Protein AF-A0A7Y2CBC6-F1 (afdb_monomer_lite)

pLDDT: mean 86.82, std 15.78, range [44.56, 97.62]

Radius of gyration: 19.22 Å; chains: 1; bounding box: 64×21×46 Å

Structure (mmCIF, N/CA/C/O backbone):
data_AF-A0A7Y2CBC6-F1
#
_entry.id   AF-A0A7Y2CBC6-F1
#
loop_
_atom_site.group_PDB
_atom_site.id
_atom_site.type_symbol
_atom_site.label_atom_id
_atom_site.label_alt_id
_atom_site.label_comp_id
_atom_site.label_asym_id
_atom_site.label_entity_id
_atom_site.label_seq_id
_atom_site.pdbx_PDB_ins_code
_atom_site.Cartn_x
_atom_site.Cartn_y
_atom_site.Cartn_z
_atom_site.occupancy
_atom_site.B_iso_or_equiv
_atom_site.auth_seq_id
_atom_site.auth_comp_id
_atom_site.auth_asym_id
_atom_site.auth_atom_id
_atom_site.pdbx_PDB_model_num
ATOM 1 N N . MET A 1 1 ? 11.589 -7.360 -22.084 1.00 52.50 1 MET A N 1
ATOM 2 C CA . MET A 1 1 ? 12.284 -6.088 -22.350 1.00 52.50 1 MET A CA 1
ATOM 3 C C . MET A 1 1 ? 11.452 -5.021 -21.674 1.00 52.50 1 MET A C 1
ATOM 5 O O . MET A 1 1 ? 10.260 -4.989 -21.956 1.00 52.50 1 MET A O 1
ATOM 9 N N . GLY A 1 2 ? 12.001 -4.319 -20.680 1.00 67.50 2 GLY A N 1
ATOM 10 C CA . GLY A 1 2 ? 11.233 -3.321 -19.929 1.00 67.50 2 GLY A CA 1
ATOM 11 C C . GLY A 1 2 ? 10.926 -2.104 -20.799 1.00 67.50 2 GLY A C 1
ATOM 12 O O . GLY A 1 2 ? 11.634 -1.864 -21.777 1.00 67.50 2 GLY A O 1
ATOM 13 N N . ASP A 1 3 ? 9.901 -1.328 -20.448 1.00 80.75 3 ASP A N 1
ATOM 14 C CA . ASP A 1 3 ? 9.505 -0.151 -21.236 1.00 80.75 3 ASP A CA 1
ATOM 15 C C . ASP A 1 3 ? 10.665 0.843 -21.410 1.00 80.75 3 ASP A C 1
ATOM 17 O O . ASP A 1 3 ? 10.883 1.357 -22.503 1.00 80.75 3 ASP A O 1
ATOM 21 N N . ILE A 1 4 ? 11.503 1.018 -20.381 1.00 87.12 4 ILE A N 1
ATOM 22 C CA . ILE A 1 4 ? 12.720 1.843 -20.455 1.00 87.12 4 ILE A CA 1
ATOM 23 C C . ILE A 1 4 ? 13.760 1.280 -21.436 1.00 87.12 4 ILE A C 1
ATOM 25 O O . ILE A 1 4 ? 14.400 2.058 -22.138 1.00 87.12 4 ILE A O 1
ATOM 29 N N . ASP A 1 5 ? 13.930 -0.045 -21.514 1.00 90.81 5 ASP A N 1
ATOM 30 C CA . ASP A 1 5 ? 14.888 -0.659 -22.447 1.00 90.81 5 ASP A CA 1
ATOM 31 C C . ASP A 1 5 ? 14.487 -0.361 -23.891 1.00 90.81 5 ASP A C 1
ATOM 33 O O . ASP A 1 5 ? 15.307 0.062 -24.700 1.00 90.81 5 ASP A O 1
ATOM 37 N N . ARG A 1 6 ? 13.192 -0.512 -24.187 1.00 91.88 6 ARG A N 1
ATOM 38 C CA . ARG A 1 6 ? 12.636 -0.207 -25.503 1.00 91.88 6 ARG A CA 1
ATOM 39 C C . ARG A 1 6 ? 12.814 1.265 -25.871 1.00 91.88 6 ARG A C 1
ATOM 41 O O . ARG A 1 6 ? 13.162 1.561 -27.009 1.00 91.88 6 ARG A O 1
ATOM 48 N N . LEU A 1 7 ? 12.571 2.178 -24.932 1.00 92.31 7 LEU A N 1
ATOM 49 C CA . LEU A 1 7 ? 12.706 3.614 -25.181 1.00 92.31 7 LEU A CA 1
ATOM 50 C C . LEU A 1 7 ? 14.158 4.019 -25.465 1.00 92.31 7 LEU A C 1
ATOM 52 O O . LEU A 1 7 ? 14.387 4.850 -26.339 1.00 92.31 7 LEU A O 1
ATOM 56 N N . ILE A 1 8 ? 15.128 3.416 -24.771 1.00 94.81 8 ILE A N 1
ATOM 57 C CA . ILE A 1 8 ? 16.556 3.658 -25.026 1.00 94.81 8 ILE A CA 1
ATOM 58 C C . ILE A 1 8 ? 16.959 3.136 -26.408 1.00 94.81 8 ILE A C 1
ATOM 60 O O . ILE A 1 8 ? 17.700 3.814 -27.116 1.00 94.81 8 ILE A O 1
ATOM 64 N N . ASP A 1 9 ? 16.453 1.970 -26.811 1.00 94.12 9 ASP A N 1
ATOM 65 C CA . ASP A 1 9 ? 16.734 1.412 -28.136 1.00 94.12 9 ASP A CA 1
ATOM 66 C C . ASP A 1 9 ? 16.129 2.267 -29.267 1.00 94.12 9 ASP A C 1
ATOM 68 O O . ASP A 1 9 ? 16.749 2.431 -30.316 1.00 94.12 9 ASP A O 1
ATOM 72 N N . GLU A 1 10 ? 14.930 2.827 -29.064 1.00 96.00 10 GLU A N 1
ATOM 73 C CA . GLU A 1 10 ? 14.203 3.596 -30.086 1.00 96.00 10 GLU A CA 1
ATOM 74 C C . GLU A 1 10 ? 14.676 5.056 -30.198 1.00 96.00 10 GLU A C 1
ATOM 76 O O . GLU A 1 10 ? 14.792 5.590 -31.302 1.00 96.00 10 GLU A O 1
ATOM 81 N N . PHE A 1 11 ? 14.977 5.705 -29.071 1.00 95.12 11 PHE A N 1
ATOM 82 C CA . PHE A 1 11 ? 15.259 7.147 -29.015 1.00 95.12 11 PHE A CA 1
ATOM 83 C C . PHE A 1 11 ? 16.678 7.490 -28.535 1.00 95.12 11 PHE A C 1
ATOM 85 O O . PHE A 1 11 ? 17.050 8.665 -28.499 1.00 95.12 11 PHE A O 1
ATOM 92 N N . GLY A 1 12 ? 17.488 6.486 -28.193 1.00 93.00 12 GLY A N 1
ATOM 93 C CA . GLY A 1 12 ? 18.782 6.666 -27.538 1.00 93.00 12 GLY A CA 1
ATOM 94 C C . GLY A 1 12 ? 18.654 6.977 -26.041 1.00 93.00 12 GLY A C 1
ATOM 95 O O . GLY A 1 12 ? 17.564 7.069 -25.482 1.00 93.00 12 GLY A O 1
ATOM 96 N N . GLY A 1 13 ? 19.793 7.145 -25.365 1.00 92.00 13 GLY A N 1
ATOM 97 C CA . GLY A 1 13 ? 19.858 7.473 -23.936 1.00 92.00 13 GLY A CA 1
ATOM 98 C C . GLY A 1 13 ? 20.756 6.525 -23.147 1.00 92.00 13 GLY A C 1
ATOM 99 O O . GLY A 1 13 ? 21.474 5.700 -23.712 1.00 92.00 13 GLY A O 1
ATOM 100 N N . SER A 1 14 ? 20.739 6.657 -21.823 1.00 92.56 14 SER A N 1
ATOM 101 C CA . SER A 1 14 ? 21.452 5.758 -20.917 1.00 92.56 14 SER A CA 1
ATOM 102 C C . SER A 1 14 ? 20.624 5.484 -19.665 1.00 92.56 14 SER A C 1
ATOM 104 O O . SER A 1 14 ? 19.822 6.311 -19.233 1.00 92.56 14 SER A O 1
ATOM 106 N N . LYS A 1 15 ? 20.820 4.300 -19.081 1.00 92.44 15 LYS A N 1
ATOM 107 C CA . LYS A 1 15 ? 20.254 3.924 -17.784 1.00 92.44 15 LYS A CA 1
ATOM 108 C C . LYS A 1 15 ? 21.368 3.578 -16.812 1.00 92.44 15 LYS A C 1
ATOM 110 O O . LYS A 1 15 ? 22.365 2.966 -17.193 1.00 92.44 15 LYS A O 1
ATOM 115 N N . THR A 1 16 ? 21.142 3.903 -15.547 1.00 94.19 16 THR A N 1
ATOM 116 C CA . THR A 1 16 ? 22.037 3.552 -14.446 1.00 94.19 16 THR A CA 1
ATOM 117 C C . THR A 1 16 ? 21.212 2.910 -13.348 1.00 94.19 16 THR A C 1
ATOM 119 O O . THR A 1 16 ? 20.180 3.445 -12.951 1.00 94.19 16 THR A O 1
ATOM 122 N N . LEU A 1 17 ? 21.671 1.765 -12.850 1.00 92.69 17 LEU A N 1
ATOM 123 C CA . LEU A 1 17 ? 21.104 1.161 -11.652 1.00 92.69 17 LEU A CA 1
ATOM 124 C C . LEU A 1 17 ? 21.740 1.816 -10.429 1.00 92.69 17 LEU A C 1
ATOM 126 O O . LEU A 1 17 ? 22.962 1.818 -10.288 1.00 92.69 17 LEU A O 1
ATOM 130 N N . ILE A 1 18 ? 20.901 2.357 -9.553 1.00 94.56 18 ILE A N 1
ATOM 131 C CA . ILE A 1 18 ? 21.316 2.914 -8.268 1.00 94.56 18 ILE A CA 1
ATOM 132 C C . ILE A 1 18 ? 20.629 2.148 -7.144 1.00 94.56 18 ILE A C 1
ATOM 134 O O . ILE A 1 18 ? 19.480 1.730 -7.275 1.00 94.56 18 ILE A O 1
ATOM 138 N N . SER A 1 19 ? 21.344 1.958 -6.039 1.00 95.25 19 SER A N 1
ATOM 139 C CA . SER A 1 19 ? 20.759 1.429 -4.811 1.00 95.25 19 SER A CA 1
ATOM 140 C C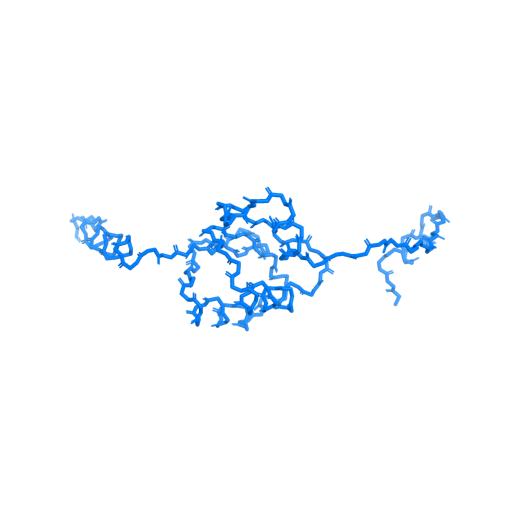 . SER A 1 19 ? 20.257 2.593 -3.966 1.00 95.25 19 SER A C 1
ATOM 142 O O . SER A 1 19 ? 21.004 3.543 -3.724 1.00 95.25 19 SER A O 1
ATOM 144 N N . VAL A 1 20 ? 19.005 2.520 -3.525 1.00 93.38 20 VAL A N 1
ATOM 145 C CA . VAL A 1 20 ? 18.389 3.502 -2.628 1.00 93.38 20 VAL A CA 1
ATOM 146 C C . VAL A 1 20 ? 18.003 2.820 -1.313 1.00 93.38 20 VAL A C 1
ATOM 148 O O . VAL A 1 20 ? 17.495 1.696 -1.344 1.00 93.38 20 VAL A O 1
ATOM 151 N N . PRO A 1 21 ? 18.236 3.452 -0.149 1.00 93.00 21 PRO A N 1
ATOM 152 C CA . PRO A 1 21 ? 17.742 2.932 1.120 1.00 93.00 21 PRO A CA 1
ATOM 153 C C . PRO A 1 21 ? 16.213 2.834 1.110 1.00 93.00 21 PRO A C 1
ATOM 155 O O . PRO A 1 21 ? 15.529 3.789 0.745 1.00 93.00 21 PRO A O 1
ATOM 158 N N . GLY A 1 22 ? 15.686 1.686 1.531 1.00 91.25 22 GLY A N 1
ATOM 159 C CA . GLY A 1 22 ? 14.262 1.493 1.792 1.00 91.25 22 GLY A CA 1
ATOM 160 C C . GLY A 1 22 ? 13.972 1.540 3.290 1.00 91.25 22 GLY A C 1
ATOM 161 O O . GLY A 1 22 ? 14.813 1.145 4.095 1.00 91.25 22 GLY A O 1
ATOM 162 N N . ALA A 1 23 ? 12.776 1.987 3.658 1.00 92.69 23 ALA A N 1
ATOM 163 C CA . ALA A 1 23 ? 12.272 1.957 5.029 1.00 92.69 23 ALA A CA 1
ATOM 164 C C . ALA A 1 23 ? 10.831 1.441 5.035 1.00 92.69 23 ALA A C 1
ATOM 166 O O . ALA A 1 23 ? 10.111 1.589 4.041 1.00 92.69 23 ALA A O 1
ATOM 167 N N . ARG A 1 24 ? 10.384 0.841 6.145 1.00 94.00 24 ARG A N 1
ATOM 168 C CA . ARG A 1 24 ? 8.968 0.473 6.271 1.00 94.00 24 ARG A CA 1
ATOM 169 C C . ARG A 1 24 ? 8.150 1.722 6.558 1.00 94.00 24 ARG A C 1
ATOM 171 O O . ARG A 1 24 ? 8.504 2.519 7.421 1.00 94.00 24 ARG A O 1
ATOM 178 N N . LEU A 1 25 ? 6.989 1.845 5.914 1.00 95.38 25 LEU A N 1
ATOM 179 C CA . LEU A 1 25 ? 6.094 2.980 6.151 1.00 95.38 25 LEU A CA 1
ATOM 180 C C . LEU A 1 25 ? 5.730 3.127 7.639 1.00 95.38 25 LEU A C 1
ATOM 182 O O . LEU A 1 25 ? 5.738 4.233 8.163 1.00 95.38 25 LEU A O 1
ATOM 186 N N . ARG A 1 26 ? 5.477 2.016 8.343 1.00 96.50 26 ARG A N 1
ATOM 187 C CA . ARG A 1 26 ? 5.190 2.019 9.787 1.00 96.50 26 ARG A CA 1
ATOM 188 C C . ARG A 1 26 ? 6.306 2.668 10.617 1.00 96.50 26 ARG A C 1
ATOM 190 O O . ARG A 1 26 ? 6.000 3.399 11.555 1.00 96.50 26 ARG A O 1
ATOM 197 N N . GLU A 1 27 ? 7.567 2.391 10.292 1.00 96.38 27 GLU A N 1
ATOM 198 C CA . GLU A 1 27 ? 8.728 2.949 11.001 1.00 96.38 27 GLU A CA 1
ATOM 199 C C . GLU A 1 27 ? 8.785 4.462 10.785 1.00 96.38 27 GLU A C 1
ATOM 201 O O . GLU A 1 27 ? 8.777 5.213 11.756 1.00 96.38 27 GLU A O 1
ATOM 206 N N . LEU A 1 28 ? 8.674 4.906 9.528 1.00 96.38 28 LEU A N 1
ATOM 207 C CA . LEU A 1 28 ? 8.649 6.328 9.176 1.00 96.38 28 LEU A CA 1
ATOM 208 C C . LEU A 1 28 ? 7.513 7.084 9.878 1.00 96.38 28 LEU A C 1
ATOM 210 O O . LEU A 1 28 ? 7.722 8.176 10.404 1.00 96.38 28 LEU A O 1
ATOM 214 N N . LEU A 1 29 ? 6.305 6.515 9.913 1.00 97.44 29 LEU A N 1
ATOM 215 C CA . LEU A 1 29 ? 5.172 7.132 10.606 1.00 97.44 29 LEU A CA 1
ATOM 216 C C . LEU A 1 29 ? 5.426 7.228 12.117 1.00 97.44 29 LEU A C 1
ATOM 218 O O . LEU A 1 29 ? 5.187 8.280 12.711 1.00 97.44 29 LEU A O 1
ATOM 222 N N . SER A 1 30 ? 5.960 6.165 12.728 1.00 96.75 30 SER A N 1
ATOM 223 C CA . SER A 1 30 ? 6.284 6.136 14.157 1.00 96.75 30 SER A CA 1
ATOM 224 C C . SER A 1 30 ? 7.353 7.164 14.529 1.00 96.75 30 SER A C 1
ATOM 226 O O . SER A 1 30 ? 7.187 7.882 15.512 1.00 96.75 30 SER A O 1
ATOM 228 N N . GLU A 1 31 ? 8.429 7.265 13.747 1.00 97.38 31 GLU A N 1
ATOM 229 C CA . GLU A 1 31 ? 9.519 8.228 13.959 1.00 97.38 31 GLU A CA 1
ATOM 230 C C . GLU A 1 31 ? 9.032 9.680 13.896 1.00 97.38 31 GLU A C 1
ATOM 232 O O . GLU A 1 31 ? 9.537 10.546 14.609 1.00 97.38 31 GLU A O 1
ATOM 237 N N . ASN A 1 32 ? 8.002 9.938 13.088 1.00 97.50 32 ASN A N 1
ATOM 238 C CA . ASN A 1 32 ? 7.405 11.260 12.926 1.00 97.50 32 ASN A CA 1
ATOM 239 C C . ASN A 1 32 ? 6.192 11.500 13.843 1.00 97.50 32 ASN A C 1
ATOM 241 O O . ASN A 1 32 ? 5.526 12.526 13.715 1.00 97.50 32 ASN A O 1
ATOM 245 N N . ASN A 1 33 ? 5.903 10.594 14.787 1.00 97.25 33 ASN A N 1
ATOM 246 C CA . ASN A 1 33 ? 4.739 10.656 15.682 1.00 97.25 33 ASN A CA 1
ATOM 247 C C . ASN A 1 33 ? 3.392 10.762 14.936 1.00 97.25 33 ASN A C 1
ATOM 249 O O . ASN A 1 33 ? 2.443 11.386 15.415 1.00 97.25 33 ASN A O 1
ATOM 253 N N . ILE A 1 34 ? 3.299 10.141 13.759 1.00 97.06 34 ILE A N 1
ATOM 254 C CA . ILE A 1 34 ? 2.092 10.105 12.936 1.00 97.06 34 ILE A CA 1
ATOM 255 C C . ILE A 1 34 ? 1.331 8.819 13.253 1.00 97.06 34 ILE A C 1
ATOM 257 O O . ILE A 1 34 ? 1.727 7.723 12.866 1.00 97.06 34 ILE A O 1
ATOM 261 N N . SER A 1 35 ? 0.211 8.952 13.956 1.00 93.69 35 SER A N 1
ATOM 262 C CA . SER A 1 35 ? -0.657 7.823 14.322 1.00 93.69 35 SER A CA 1
ATOM 263 C C . SER A 1 35 ? -1.825 7.607 13.358 1.00 93.69 35 SER A C 1
ATOM 265 O O . SER A 1 35 ? -2.443 6.543 13.379 1.00 93.69 35 SER A O 1
ATOM 267 N N . LYS A 1 36 ? -2.129 8.601 12.517 1.00 94.62 36 LYS A N 1
ATOM 268 C CA . LYS A 1 36 ? -3.247 8.593 11.573 1.00 94.62 36 LYS A CA 1
ATOM 269 C C . LYS A 1 36 ? -2.839 9.242 10.257 1.00 94.62 36 LYS A C 1
ATOM 271 O O . LYS A 1 36 ? -2.232 10.309 10.250 1.00 94.62 36 LYS A O 1
ATOM 276 N N . VAL A 1 37 ? -3.223 8.610 9.156 1.00 96.19 37 VAL A N 1
ATOM 277 C CA . VAL A 1 37 ? -3.056 9.109 7.792 1.00 96.19 37 VAL A CA 1
ATOM 278 C C . VAL A 1 37 ? -4.437 9.452 7.246 1.00 96.19 37 VAL A C 1
ATOM 280 O O . VAL A 1 37 ? -5.265 8.576 6.996 1.00 96.19 37 VAL A O 1
ATOM 283 N N . ASP A 1 38 ? -4.719 10.739 7.064 1.00 96.19 38 ASP A N 1
ATOM 284 C CA . ASP A 1 38 ? -6.019 11.160 6.532 1.00 96.19 38 ASP A CA 1
ATOM 285 C C . ASP A 1 38 ? -6.191 10.758 5.062 1.00 96.19 38 ASP A C 1
ATOM 287 O O . ASP A 1 38 ? -7.283 10.359 4.651 1.00 96.19 38 ASP A O 1
ATOM 291 N N . PHE A 1 39 ? -5.103 10.809 4.290 1.00 96.75 39 PHE A N 1
ATOM 292 C CA . PHE A 1 39 ? -5.088 10.465 2.875 1.00 96.75 39 PHE A CA 1
ATOM 293 C C . PHE A 1 39 ? -3.782 9.775 2.465 1.00 96.75 39 PHE A C 1
ATOM 295 O O . PHE A 1 39 ? -2.698 10.260 2.782 1.00 96.75 39 PHE A O 1
ATOM 302 N N . LEU A 1 40 ? -3.900 8.664 1.736 1.00 97.31 40 LEU A N 1
ATOM 303 C CA . LEU A 1 40 ? -2.793 7.931 1.123 1.00 97.31 40 LEU A CA 1
ATOM 304 C C . LEU A 1 40 ? -3.042 7.769 -0.379 1.00 97.31 40 LEU A C 1
ATOM 306 O O . LEU A 1 40 ? -4.040 7.168 -0.766 1.00 97.31 40 LEU A O 1
ATOM 310 N N . SER A 1 41 ? -2.108 8.221 -1.212 1.00 97.00 41 SER A N 1
ATOM 311 C CA . SER A 1 41 ? -2.074 7.851 -2.629 1.00 97.00 41 SER A CA 1
ATOM 312 C C . SER A 1 41 ? -1.001 6.800 -2.856 1.00 97.00 41 SER A C 1
ATOM 314 O O . SER A 1 41 ? 0.141 7.009 -2.448 1.00 97.00 41 SER A O 1
ATOM 316 N N . LEU A 1 42 ? -1.367 5.683 -3.481 1.00 96.31 42 LEU A N 1
ATOM 317 C CA . LEU A 1 42 ? -0.461 4.588 -3.797 1.00 96.31 42 LEU A CA 1
ATOM 318 C C . LEU A 1 42 ? -0.444 4.330 -5.304 1.00 96.31 42 LEU A C 1
ATOM 320 O O . LEU A 1 42 ? -1.400 3.789 -5.856 1.00 96.31 42 LEU A O 1
ATOM 324 N N . ASP A 1 43 ? 0.675 4.701 -5.912 1.00 94.56 43 ASP A N 1
ATOM 325 C CA . ASP A 1 43 ? 0.993 4.520 -7.325 1.00 94.56 43 ASP A CA 1
ATOM 326 C C . ASP A 1 43 ? 2.496 4.221 -7.405 1.00 94.56 43 ASP A C 1
ATOM 328 O O . ASP A 1 43 ? 3.321 5.095 -7.123 1.00 94.56 43 ASP A O 1
ATOM 332 N N . ILE A 1 44 ? 2.851 2.949 -7.605 1.00 91.06 44 ILE A N 1
ATOM 333 C CA . ILE A 1 44 ? 4.241 2.464 -7.519 1.00 91.06 44 ILE A CA 1
ATOM 334 C C . ILE A 1 44 ? 4.660 1.664 -8.756 1.00 91.06 44 ILE A C 1
ATOM 336 O O . ILE A 1 44 ? 5.670 0.962 -8.715 1.00 91.06 44 ILE A O 1
ATOM 340 N N . GLU A 1 45 ? 3.915 1.807 -9.857 1.0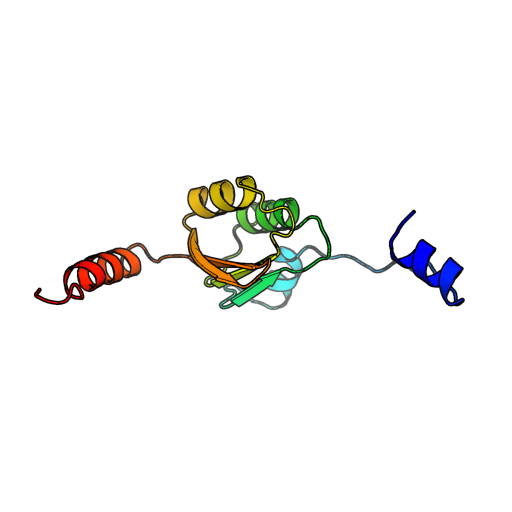0 86.50 45 GLU A N 1
ATOM 341 C CA . GLU A 1 45 ? 4.148 1.108 -11.127 1.00 86.50 45 GLU A CA 1
ATOM 342 C C . GLU A 1 45 ? 4.209 -0.429 -10.961 1.00 86.50 45 GLU A C 1
ATOM 344 O O . GLU A 1 45 ? 4.933 -1.122 -11.684 1.00 86.50 45 GLU A O 1
ATOM 349 N N . GLY A 1 46 ? 3.445 -0.970 -10.000 1.00 85.62 46 GLY A N 1
ATOM 350 C CA . GLY A 1 46 ? 3.329 -2.395 -9.698 1.00 85.62 46 GLY A CA 1
ATOM 351 C C . GLY A 1 46 ? 3.623 -2.778 -8.239 1.00 85.62 46 GLY A C 1
ATOM 352 O O . GLY A 1 46 ? 4.551 -2.293 -7.597 1.00 85.62 46 GLY A O 1
ATOM 353 N N . GLY A 1 47 ? 2.867 -3.753 -7.723 1.00 91.06 47 GLY A N 1
ATOM 354 C CA . GLY A 1 47 ? 3.036 -4.300 -6.365 1.00 91.06 47 GLY A CA 1
ATOM 355 C C . GLY A 1 47 ? 2.104 -3.679 -5.319 1.00 91.06 47 GLY A C 1
ATOM 356 O O . GLY A 1 47 ? 2.243 -3.934 -4.120 1.00 91.06 47 GLY A O 1
ATOM 357 N N . GLU A 1 48 ? 1.112 -2.904 -5.758 1.00 95.31 48 GLU A N 1
ATOM 358 C CA . GLU A 1 48 ? 0.159 -2.174 -4.920 1.00 95.31 48 GLU A CA 1
ATOM 359 C C . GLU A 1 48 ? -0.569 -3.110 -3.952 1.00 95.31 48 GLU A C 1
ATOM 361 O O . GLU A 1 48 ? -0.750 -2.785 -2.778 1.00 95.31 48 GLU A O 1
ATOM 366 N N . LEU A 1 49 ? -0.952 -4.306 -4.413 1.00 94.88 49 LEU A N 1
ATOM 367 C CA . LEU A 1 49 ? -1.644 -5.295 -3.586 1.00 94.88 49 LEU A CA 1
ATOM 368 C C . LEU A 1 49 ? -0.795 -5.755 -2.389 1.00 94.88 49 LEU A C 1
ATOM 370 O O . LEU A 1 49 ? -1.326 -5.885 -1.283 1.00 94.88 49 LEU A O 1
ATOM 374 N N . ASP A 1 50 ? 0.500 -5.989 -2.596 1.00 94.44 50 ASP A N 1
ATOM 375 C CA . ASP A 1 50 ? 1.412 -6.465 -1.552 1.00 94.44 50 ASP A CA 1
ATOM 376 C C . ASP A 1 50 ? 1.743 -5.354 -0.549 1.00 94.44 50 ASP A C 1
ATOM 378 O O . ASP A 1 50 ? 1.762 -5.582 0.667 1.00 94.44 50 ASP A O 1
ATOM 382 N N . VAL A 1 51 ? 1.916 -4.124 -1.039 1.00 95.38 51 VAL A N 1
ATOM 383 C CA . VAL A 1 51 ? 2.108 -2.948 -0.182 1.00 95.38 51 VAL A CA 1
ATOM 384 C C . VAL A 1 51 ? 0.861 -2.680 0.657 1.00 95.38 51 VAL A C 1
ATOM 386 O O . VAL A 1 51 ? 0.971 -2.526 1.872 1.00 95.38 51 VAL A O 1
ATOM 389 N N . ILE A 1 52 ? -0.336 -2.709 0.065 1.00 95.88 52 ILE A N 1
ATOM 390 C CA . ILE A 1 52 ? -1.593 -2.525 0.805 1.00 95.88 52 ILE A CA 1
ATOM 391 C C . ILE A 1 52 ? -1.804 -3.624 1.835 1.00 95.88 52 ILE A C 1
ATOM 393 O O . ILE A 1 52 ? -2.203 -3.336 2.963 1.00 95.88 52 ILE A O 1
ATOM 397 N N . LYS A 1 53 ? -1.501 -4.878 1.494 1.00 96.00 53 LYS A N 1
ATOM 398 C CA . LYS A 1 53 ? -1.538 -5.976 2.461 1.00 96.00 53 LYS A CA 1
ATOM 399 C C . LYS A 1 53 ? -0.628 -5.685 3.655 1.00 96.00 53 LYS A C 1
ATOM 401 O O . LYS A 1 53 ? -1.082 -5.805 4.790 1.00 96.00 53 LYS A O 1
ATOM 406 N N . THR A 1 54 ? 0.593 -5.222 3.399 1.00 96.31 54 THR A N 1
ATOM 407 C CA . THR A 1 54 ? 1.549 -4.853 4.450 1.00 96.31 54 THR A CA 1
ATOM 408 C C . THR A 1 54 ? 1.034 -3.688 5.297 1.00 96.31 54 THR A C 1
ATOM 410 O O . THR A 1 54 ? 1.068 -3.780 6.514 1.00 96.31 54 THR A O 1
ATOM 413 N N . ILE A 1 55 ? 0.479 -2.633 4.690 1.00 95.88 55 ILE A N 1
ATOM 414 C CA . ILE A 1 55 ? -0.115 -1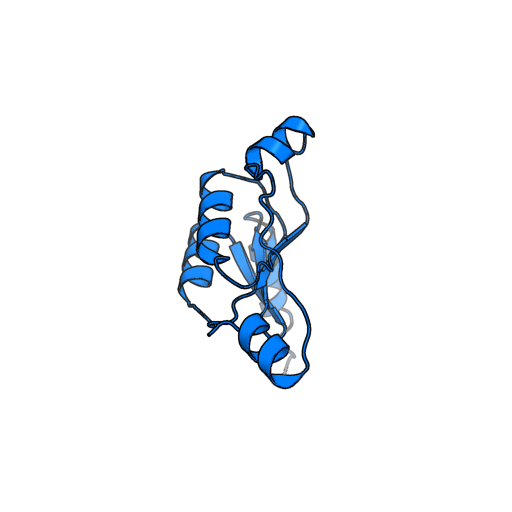.479 5.397 1.00 95.88 55 ILE A CA 1
ATOM 415 C C . ILE A 1 55 ? -1.247 -1.919 6.337 1.00 95.88 55 ILE A C 1
ATOM 417 O O . ILE A 1 55 ? -1.332 -1.460 7.479 1.00 95.88 55 ILE A O 1
ATOM 421 N N . LEU A 1 56 ? -2.113 -2.818 5.863 1.00 94.44 56 LEU A N 1
ATOM 422 C CA . LEU A 1 56 ? -3.246 -3.342 6.625 1.00 94.44 56 LEU A CA 1
ATOM 423 C C . LEU A 1 56 ? -2.808 -4.287 7.756 1.00 94.44 56 LEU A C 1
ATOM 425 O O . LEU A 1 56 ? -3.393 -4.241 8.839 1.00 94.44 56 LEU A O 1
ATOM 429 N N . GLU A 1 57 ? -1.794 -5.128 7.529 1.00 95.56 57 GLU A N 1
ATOM 430 C CA . GLU A 1 57 ? -1.171 -5.994 8.548 1.00 95.56 57 GLU A CA 1
ATOM 431 C C . GLU A 1 57 ? -0.401 -5.172 9.592 1.00 95.56 57 GLU A C 1
ATOM 433 O O . GLU A 1 57 ? -0.487 -5.440 10.792 1.00 95.56 57 GLU A O 1
ATOM 438 N N . ASP A 1 58 ? 0.251 -4.099 9.145 1.00 95.75 58 ASP A N 1
ATOM 439 C CA . ASP A 1 58 ? 0.894 -3.092 9.981 1.00 95.75 58 ASP A CA 1
ATOM 440 C C . ASP A 1 58 ? -0.129 -2.156 10.657 1.00 95.75 58 ASP A C 1
ATOM 442 O O . ASP A 1 58 ? 0.261 -1.236 11.381 1.00 95.75 58 ASP A O 1
ATOM 446 N N . GLY A 1 59 ? -1.435 -2.392 10.505 1.00 93.31 59 GLY A N 1
ATOM 447 C CA . GLY A 1 59 ? -2.485 -1.708 11.262 1.00 93.31 59 GLY A CA 1
ATOM 448 C C . GLY A 1 59 ? -2.464 -0.182 11.138 1.00 93.31 59 GLY A C 1
ATOM 449 O O . GLY A 1 59 ? -2.945 0.500 12.042 1.00 93.31 59 GLY A O 1
ATOM 450 N N . ILE A 1 60 ? -1.889 0.349 10.056 1.00 95.25 60 ILE A N 1
ATOM 451 C CA . ILE A 1 60 ? -1.765 1.789 9.833 1.00 95.25 60 ILE A CA 1
ATOM 452 C C . ILE A 1 60 ? -3.172 2.361 9.634 1.00 95.25 60 ILE A C 1
ATOM 454 O O . ILE A 1 60 ? -3.935 1.885 8.789 1.00 95.25 60 ILE A O 1
ATOM 458 N N . ASP A 1 61 ? -3.537 3.375 10.422 1.00 93.75 61 ASP A N 1
ATOM 459 C CA . ASP A 1 61 ? -4.860 3.993 10.335 1.00 93.75 61 ASP A CA 1
ATOM 460 C C . ASP A 1 61 ? -4.929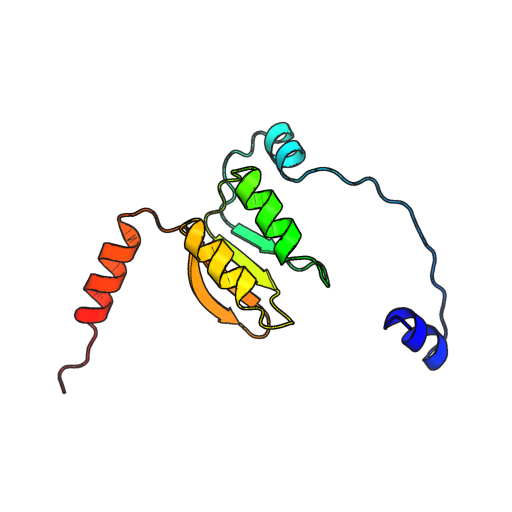 4.977 9.165 1.00 93.75 61 ASP A C 1
ATOM 462 O O . ASP A 1 61 ? -4.572 6.147 9.299 1.00 93.75 61 ASP A O 1
ATOM 466 N N . VAL A 1 62 ? -5.386 4.484 8.013 1.00 96.06 62 VAL A N 1
ATOM 467 C CA . VAL A 1 62 ? -5.619 5.294 6.812 1.00 96.06 62 VAL A CA 1
ATOM 468 C C . VAL A 1 62 ? -7.115 5.552 6.642 1.00 96.06 62 VAL A C 1
ATOM 470 O O . VAL A 1 62 ? -7.892 4.603 6.524 1.00 96.06 62 VAL A O 1
ATOM 473 N N . GLN A 1 63 ? -7.543 6.814 6.584 1.00 94.88 63 GLN A N 1
ATOM 474 C CA . GLN A 1 63 ? -8.963 7.159 6.422 1.00 94.88 63 GLN A CA 1
ATOM 475 C C . GLN A 1 63 ? -9.430 7.065 4.961 1.00 94.88 63 GLN A C 1
ATOM 477 O O . GLN A 1 63 ? -10.465 6.456 4.681 1.00 94.88 63 GLN A O 1
ATOM 482 N N . LEU A 1 64 ? -8.682 7.660 4.034 1.00 96.06 64 LEU A N 1
ATOM 483 C CA . LEU A 1 64 ? -8.963 7.654 2.600 1.00 96.06 64 LEU A CA 1
ATOM 484 C C . LEU A 1 64 ? -7.721 7.181 1.848 1.00 96.06 64 LEU A C 1
ATOM 486 O O . LEU A 1 64 ? -6.616 7.627 2.144 1.00 96.06 64 LEU A O 1
ATOM 490 N N . CYS A 1 65 ? -7.895 6.314 0.857 1.00 96.94 65 CYS A N 1
ATOM 491 C CA . CYS A 1 65 ? -6.804 5.939 -0.031 1.00 96.94 65 CYS A CA 1
ATOM 492 C C . CYS A 1 65 ? -7.221 5.881 -1.498 1.00 96.94 65 CYS A C 1
ATOM 494 O O . CYS A 1 65 ? -8.342 5.482 -1.818 1.00 96.94 65 CYS A O 1
ATOM 496 N N . THR A 1 66 ? -6.306 6.290 -2.371 1.00 97.62 66 THR A N 1
ATOM 497 C CA . THR A 1 66 ? -6.334 6.063 -3.819 1.00 97.62 66 THR A CA 1
ATOM 498 C C . THR A 1 66 ? -5.268 5.028 -4.131 1.00 97.62 66 THR A C 1
ATOM 500 O O . THR A 1 66 ? -4.137 5.150 -3.664 1.00 97.62 66 THR A O 1
ATOM 503 N N . ILE A 1 67 ? -5.646 3.964 -4.830 1.00 97.38 67 ILE A N 1
ATOM 504 C CA . ILE A 1 67 ? -4.752 2.842 -5.115 1.00 97.38 67 ILE A CA 1
ATOM 505 C C . ILE A 1 67 ? -4.838 2.545 -6.605 1.00 97.38 67 ILE A C 1
ATOM 507 O O . ILE A 1 67 ? -5.936 2.239 -7.089 1.00 97.38 67 ILE A O 1
ATOM 511 N N . GLU A 1 68 ? -3.705 2.599 -7.306 1.00 96.25 68 GLU A N 1
ATOM 512 C CA . GLU A 1 68 ? -3.651 2.172 -8.700 1.00 96.25 68 GLU A CA 1
ATOM 513 C C . GLU A 1 68 ? -4.008 0.676 -8.781 1.00 96.25 68 GLU A C 1
ATOM 515 O O . GLU A 1 68 ? -3.453 -0.179 -8.091 1.00 96.25 68 GLU A O 1
ATOM 520 N N . ASN A 1 69 ? -4.994 0.341 -9.608 1.00 94.50 69 ASN A N 1
ATOM 521 C CA . ASN A 1 69 ? -5.401 -1.030 -9.890 1.00 94.50 69 ASN A CA 1
ATOM 522 C C . ASN A 1 69 ? -5.401 -1.259 -11.404 1.00 94.50 69 ASN A C 1
ATOM 524 O O . ASN A 1 69 ? -6.439 -1.551 -12.011 1.00 94.50 69 ASN A O 1
ATOM 528 N N . ARG A 1 70 ? -4.216 -1.111 -12.011 1.00 87.06 70 ARG A N 1
ATOM 529 C CA . ARG A 1 70 ? -3.984 -1.223 -13.460 1.00 87.06 70 ARG A CA 1
ATOM 530 C C . ARG A 1 70 ? -4.532 -2.529 -14.042 1.00 87.06 70 ARG A C 1
ATOM 532 O O . ARG A 1 70 ? -5.242 -2.512 -15.048 1.00 87.06 70 ARG A O 1
ATOM 539 N N . ASP A 1 71 ? -4.324 -3.638 -13.335 1.00 84.50 71 ASP A N 1
ATOM 540 C CA . ASP A 1 71 ? -4.782 -4.976 -13.738 1.00 84.50 71 ASP A CA 1
ATOM 541 C C . ASP A 1 71 ? -6.269 -5.245 -13.449 1.00 84.50 71 ASP A C 1
ATOM 543 O O . ASP A 1 71 ? -6.786 -6.325 -13.749 1.00 84.50 71 ASP A O 1
ATOM 547 N N . ARG A 1 72 ? -6.983 -4.288 -12.837 1.00 83.81 72 ARG A N 1
ATOM 548 C CA . ARG A 1 72 ? -8.386 -4.426 -12.401 1.00 83.81 72 ARG A CA 1
ATOM 549 C C . ARG A 1 72 ? -8.608 -5.675 -11.543 1.00 83.81 72 ARG A C 1
ATOM 551 O O . ARG A 1 72 ? -9.641 -6.350 -11.621 1.00 83.81 72 ARG A O 1
ATOM 558 N N . ASN A 1 73 ? -7.631 -5.987 -10.701 1.00 86.00 73 ASN A N 1
ATOM 559 C CA . ASN A 1 73 ? -7.604 -7.184 -9.886 1.00 86.00 73 ASN A CA 1
ATOM 560 C C . ASN A 1 73 ? -8.632 -7.083 -8.748 1.00 86.00 73 ASN A C 1
ATOM 562 O O . ASN A 1 73 ? -8.545 -6.231 -7.862 1.00 86.00 73 ASN A O 1
ATOM 566 N N . SER A 1 74 ? -9.593 -8.010 -8.725 1.00 93.44 74 SER A N 1
ATOM 567 C CA . SER A 1 74 ? -10.620 -8.077 -7.671 1.00 93.44 74 SER A CA 1
ATOM 568 C C . SER A 1 74 ? -10.067 -8.426 -6.280 1.00 93.44 74 SER A C 1
ATOM 570 O O . SER A 1 74 ? -10.770 -8.274 -5.277 1.00 93.44 74 SER A O 1
ATOM 572 N N . SER A 1 75 ? -8.816 -8.888 -6.191 1.00 95.44 75 SER A N 1
ATOM 573 C CA . SER A 1 75 ? -8.139 -9.193 -4.926 1.00 95.44 75 SER A CA 1
ATOM 574 C C . SER A 1 75 ? -7.945 -7.956 -4.066 1.00 95.44 75 SER A C 1
ATOM 576 O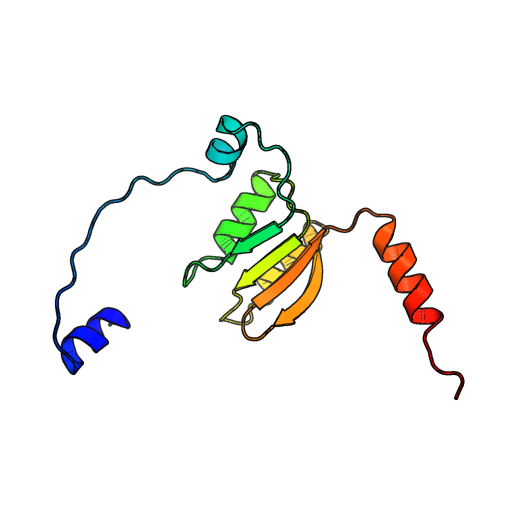 O . SER A 1 75 ? -8.163 -8.053 -2.859 1.00 95.44 75 SER A O 1
ATOM 578 N N . LEU A 1 76 ? -7.641 -6.807 -4.680 1.00 95.75 76 LEU A N 1
ATOM 579 C CA . LEU A 1 76 ? -7.536 -5.536 -3.970 1.00 95.75 76 LEU A CA 1
ATOM 580 C C . LEU A 1 76 ? -8.869 -5.190 -3.304 1.00 95.75 76 LEU A C 1
ATOM 582 O O . LEU A 1 76 ? -8.937 -5.026 -2.089 1.00 95.75 76 LEU A O 1
ATOM 586 N N . TRP A 1 77 ? -9.959 -5.212 -4.073 1.00 95.12 77 TRP A N 1
ATOM 587 C CA . TRP A 1 77 ? -11.298 -4.956 -3.544 1.00 95.12 77 TRP A CA 1
ATOM 588 C C . TRP A 1 77 ? -11.682 -5.899 -2.396 1.00 95.12 77 TRP A C 1
ATOM 590 O O . TRP A 1 77 ? -12.195 -5.448 -1.368 1.00 95.12 77 TRP A O 1
ATOM 600 N N . ARG A 1 78 ? -11.420 -7.207 -2.533 1.00 96.75 78 ARG A N 1
ATOM 601 C CA . ARG A 1 78 ? -11.699 -8.184 -1.465 1.00 96.75 78 ARG A CA 1
ATOM 602 C C . ARG A 1 78 ? -10.893 -7.890 -0.204 1.00 96.75 78 ARG A C 1
ATOM 604 O O . ARG A 1 78 ? -11.455 -7.961 0.890 1.00 96.75 78 ARG A O 1
ATOM 611 N N . LEU A 1 79 ? -9.607 -7.579 -0.360 1.00 96.31 79 LEU A N 1
ATOM 612 C CA . LEU A 1 79 ? -8.706 -7.248 0.738 1.00 96.31 79 LEU A CA 1
ATOM 613 C C . LEU A 1 79 ? -9.194 -5.993 1.468 1.00 96.31 79 LEU A C 1
ATOM 615 O O . LEU A 1 79 ? -9.474 -6.051 2.662 1.00 96.31 79 LEU A O 1
ATOM 619 N N . MET A 1 80 ? -9.418 -4.900 0.742 1.00 95.75 80 MET A N 1
ATOM 620 C CA . MET A 1 80 ? -9.904 -3.640 1.306 1.00 95.75 80 MET A CA 1
ATOM 621 C C . MET A 1 80 ? -11.234 -3.829 2.049 1.00 95.75 80 MET A C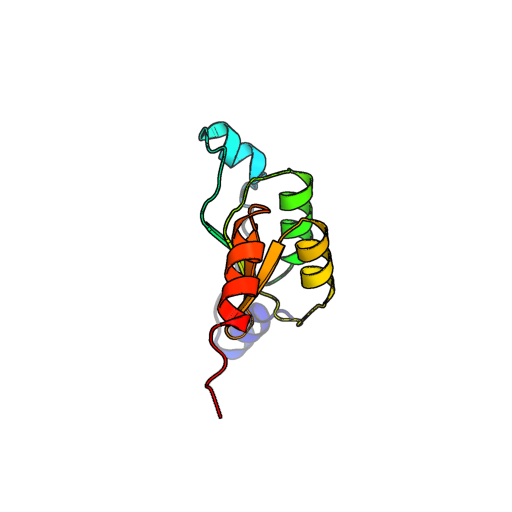 1
ATOM 623 O O . MET A 1 80 ? -11.372 -3.443 3.214 1.00 95.75 80 MET A O 1
ATOM 627 N N . ARG A 1 81 ? -12.196 -4.524 1.429 1.00 94.50 81 ARG A N 1
ATOM 628 C CA . ARG A 1 81 ? -13.504 -4.801 2.038 1.00 94.50 81 ARG A CA 1
ATOM 629 C C . ARG A 1 81 ? -13.399 -5.638 3.312 1.00 94.50 81 ARG A C 1
ATOM 631 O O . ARG A 1 81 ? -14.106 -5.357 4.278 1.00 94.50 81 ARG A O 1
ATOM 638 N N . LYS A 1 82 ? -12.521 -6.647 3.337 1.00 94.56 82 LYS A N 1
ATOM 639 C CA . LYS A 1 82 ? -12.258 -7.470 4.531 1.00 94.56 82 LYS A CA 1
ATOM 640 C C . LYS A 1 82 ? -11.753 -6.621 5.705 1.00 94.56 82 LYS A C 1
ATOM 642 O O . LYS A 1 82 ? -12.070 -6.936 6.847 1.00 94.56 82 LYS A O 1
ATOM 647 N N . HIS A 1 83 ? -11.026 -5.539 5.427 1.00 94.00 83 HIS A N 1
ATOM 648 C CA . HIS A 1 83 ? -10.466 -4.632 6.432 1.00 94.00 83 HIS A CA 1
ATOM 649 C C . HIS A 1 83 ? -11.344 -3.397 6.723 1.00 94.00 83 HIS A C 1
ATOM 651 O O . HIS A 1 83 ? -10.903 -2.461 7.388 1.00 94.00 83 HIS A O 1
ATOM 657 N N . GLY A 1 84 ? -12.609 -3.394 6.282 1.00 92.81 84 GLY A N 1
ATOM 658 C CA . GLY A 1 84 ? -13.573 -2.334 6.608 1.00 92.81 84 GLY A CA 1
ATOM 659 C C . GLY A 1 84 ? -13.479 -1.086 5.728 1.00 92.81 84 GLY A C 1
ATOM 660 O O . GLY A 1 84 ? -14.037 -0.043 6.075 1.00 92.81 84 GLY A O 1
ATOM 661 N N . TYR A 1 85 ? -12.794 -1.185 4.590 1.00 94.56 85 TYR A N 1
ATOM 662 C CA . TYR A 1 85 ? -12.772 -0.139 3.578 1.00 94.56 85 TYR A CA 1
ATOM 663 C C . TYR A 1 85 ? -13.871 -0.352 2.542 1.00 94.56 85 TYR A C 1
ATOM 665 O O . TYR A 1 85 ? -14.227 -1.475 2.178 1.00 94.56 85 TYR A O 1
ATOM 673 N N . HIS A 1 86 ? -14.394 0.756 2.034 1.00 94.25 86 HIS A N 1
ATOM 674 C CA . HIS A 1 86 ? -15.452 0.777 1.040 1.00 94.25 86 HIS A CA 1
ATOM 675 C C . HIS A 1 86 ? -14.964 1.492 -0.205 1.00 94.25 86 HIS A C 1
ATOM 677 O O . HIS A 1 86 ? -14.489 2.620 -0.122 1.00 94.25 86 HIS A O 1
ATOM 683 N N . LEU A 1 87 ? -15.116 0.839 -1.353 1.00 94.94 87 LEU A N 1
ATOM 684 C CA . LEU A 1 87 ? -14.893 1.466 -2.645 1.00 94.94 87 LEU A CA 1
ATOM 685 C C . LEU A 1 87 ? -15.966 2.543 -2.863 1.00 94.94 87 LEU A C 1
ATOM 687 O O . LEU A 1 87 ? -17.154 2.218 -2.926 1.00 94.94 87 LEU A O 1
ATOM 691 N N . ILE A 1 88 ? -15.553 3.805 -2.964 1.00 95.31 88 ILE A N 1
ATOM 692 C CA . ILE A 1 88 ? -16.454 4.955 -3.135 1.00 95.31 88 ILE A CA 1
ATOM 693 C C . ILE A 1 88 ? -16.393 5.565 -4.537 1.00 95.31 88 ILE A C 1
ATOM 695 O O . ILE A 1 88 ? -17.377 6.161 -4.972 1.00 95.31 88 ILE A O 1
ATOM 699 N N . ALA A 1 89 ? -15.283 5.389 -5.256 1.00 93.88 89 ALA A N 1
ATOM 700 C CA . ALA A 1 89 ? -15.130 5.835 -6.635 1.00 93.88 89 ALA A CA 1
ATOM 701 C C . ALA A 1 89 ? -14.090 4.989 -7.381 1.00 93.88 89 ALA A C 1
ATOM 703 O O . ALA A 1 89 ? -13.234 4.352 -6.767 1.00 93.88 89 ALA A O 1
ATOM 704 N N . LYS A 1 90 ? -14.172 5.010 -8.712 1.00 95.56 90 LYS A N 1
ATOM 705 C CA . LYS A 1 90 ? -13.103 4.577 -9.613 1.00 95.56 90 LYS A CA 1
ATOM 706 C C . LYS A 1 90 ? -12.783 5.732 -10.550 1.00 95.56 90 LYS A C 1
ATOM 708 O O . LYS A 1 90 ? -13.713 6.302 -11.123 1.00 95.56 90 LYS A O 1
ATOM 713 N N . VAL A 1 91 ? -11.510 6.074 -10.688 1.00 94.38 91 VAL A N 1
ATOM 714 C CA . VAL A 1 91 ? -11.042 7.182 -11.526 1.00 94.38 91 VAL A CA 1
ATOM 715 C C . VAL A 1 91 ? -9.935 6.635 -12.412 1.00 94.38 91 VAL A C 1
ATOM 717 O O . VAL A 1 91 ? -8.844 6.377 -11.938 1.00 94.38 91 VAL A O 1
ATOM 720 N N . ALA A 1 92 ? -10.226 6.408 -13.694 1.00 92.56 92 ALA A N 1
ATOM 721 C CA . ALA A 1 92 ? -9.311 5.709 -14.600 1.00 92.56 92 ALA A CA 1
ATOM 722 C C . ALA A 1 92 ? -8.842 4.351 -14.026 1.00 92.56 92 ALA A C 1
ATOM 724 O O . ALA A 1 92 ? -9.674 3.452 -13.860 1.00 92.56 92 ALA A O 1
ATOM 725 N N . SER A 1 93 ? -7.543 4.198 -13.760 1.00 92.56 93 SER A N 1
ATOM 726 C CA . SER A 1 93 ? -6.950 2.993 -13.166 1.00 92.56 93 SER A CA 1
ATOM 727 C C . SER A 1 93 ? -7.018 2.986 -11.636 1.00 92.56 93 SER A C 1
ATOM 729 O O . SER A 1 93 ? -6.802 1.938 -11.035 1.00 92.56 93 SER A O 1
ATOM 731 N N . ASP A 1 94 ? -7.366 4.107 -11.004 1.00 95.50 94 ASP A N 1
ATOM 732 C CA . ASP A 1 94 ? -7.417 4.242 -9.553 1.00 95.50 94 ASP A CA 1
ATOM 733 C C . ASP A 1 94 ? -8.739 3.767 -8.956 1.00 95.50 94 ASP A C 1
ATOM 735 O O . ASP A 1 94 ? -9.842 4.073 -9.430 1.00 95.50 94 ASP A O 1
ATOM 739 N N . GLU A 1 95 ? -8.626 3.086 -7.823 1.00 97.00 95 GLU A N 1
ATOM 740 C CA . GLU A 1 95 ? -9.737 2.781 -6.938 1.00 97.00 95 GLU A CA 1
ATOM 741 C C . GLU A 1 95 ? -9.644 3.614 -5.655 1.00 97.00 95 GLU A C 1
ATOM 743 O O . GLU A 1 95 ? -8.616 3.649 -4.981 1.00 97.00 95 GLU A O 1
ATOM 748 N N . VAL A 1 96 ? -10.747 4.282 -5.303 1.00 97.06 96 VAL A N 1
ATOM 749 C CA . VAL A 1 96 ? -10.828 5.159 -4.130 1.00 97.06 96 VAL A CA 1
ATOM 750 C C . VAL A 1 96 ? -11.556 4.446 -3.002 1.00 97.06 96 VAL A C 1
ATOM 752 O O . VAL A 1 96 ? -12.745 4.126 -3.119 1.00 97.06 96 VAL A O 1
ATOM 755 N N . TYR A 1 97 ? -10.864 4.240 -1.888 1.00 96.62 97 TYR A N 1
ATOM 756 C CA . TYR A 1 97 ? -11.357 3.516 -0.727 1.00 96.62 97 TYR A CA 1
ATOM 757 C C . TYR A 1 97 ? -11.446 4.407 0.506 1.00 96.62 97 TYR A C 1
ATOM 759 O O . TYR A 1 97 ? -10.485 5.068 0.889 1.00 96.62 97 TYR A O 1
ATOM 767 N N . PHE A 1 98 ? -12.592 4.364 1.178 1.00 95.38 98 PHE A N 1
ATOM 768 C CA . PHE A 1 98 ? -12.827 5.075 2.431 1.00 95.38 98 PHE A CA 1
ATOM 769 C C . PHE A 1 98 ? -13.034 4.097 3.588 1.00 95.38 98 PHE A C 1
ATOM 771 O O . PHE A 1 98 ? -13.839 3.163 3.486 1.00 95.38 98 PHE A O 1
ATOM 778 N N . ARG A 1 99 ? -12.338 4.326 4.704 1.00 91.38 99 ARG A N 1
ATOM 779 C CA . ARG A 1 99 ? -12.534 3.592 5.955 1.00 91.38 99 ARG A CA 1
ATOM 780 C C . ARG A 1 99 ? -13.756 4.157 6.668 1.00 91.38 99 ARG A C 1
ATOM 782 O O . ARG A 1 99 ? -13.719 5.246 7.235 1.00 91.38 99 ARG A O 1
ATOM 789 N N . SER A 1 100 ? -14.869 3.429 6.645 1.00 74.19 100 SER A N 1
ATOM 790 C CA . SER A 1 100 ? -16.069 3.900 7.335 1.00 74.19 100 SER A CA 1
ATOM 791 C C . SER A 1 100 ? -15.898 3.758 8.844 1.00 74.19 100 SER A C 1
ATOM 793 O O . SER A 1 100 ? -15.754 2.648 9.354 1.00 74.19 100 SER A O 1
ATOM 795 N N . ALA A 1 101 ? -16.077 4.848 9.592 1.00 63.16 101 ALA A N 1
ATOM 796 C CA . ALA A 1 101 ? -16.606 4.715 10.946 1.00 63.16 101 ALA A CA 1
ATOM 797 C C . ALA A 1 101 ? -17.983 4.038 10.828 1.00 63.16 101 ALA A C 1
ATOM 799 O O . ALA A 1 101 ? -18.766 4.418 9.955 1.00 63.16 101 ALA A O 1
ATOM 800 N N . ARG A 1 102 ? -18.296 3.034 11.659 1.00 55.41 102 ARG A N 1
ATOM 801 C CA . ARG A 1 102 ? -19.564 2.263 11.601 1.00 55.41 102 ARG A CA 1
ATOM 802 C C . ARG A 1 102 ? -20.836 3.130 11.460 1.00 55.41 102 ARG A C 1
ATOM 804 O O . ARG A 1 102 ? -21.839 2.637 10.959 1.00 55.41 102 ARG A O 1
ATOM 811 N N . SER A 1 103 ? -20.797 4.401 11.868 1.00 53.88 103 SER A N 1
ATOM 812 C CA . SER A 1 103 ? -21.895 5.371 11.795 1.00 53.88 103 SER A CA 1
ATOM 813 C C . SER A 1 103 ? -22.087 6.061 10.431 1.00 53.88 103 SER A C 1
ATOM 815 O O . SER A 1 103 ? -23.225 6.336 10.064 1.00 53.88 103 SER A O 1
ATOM 817 N N . TYR A 1 104 ? -21.035 6.329 9.647 1.00 54.97 104 TYR A N 1
ATOM 818 C CA . TYR A 1 104 ? -21.136 7.205 8.461 1.00 54.97 104 TYR A CA 1
ATOM 819 C C . TYR A 1 104 ? -21.863 6.544 7.276 1.00 54.97 104 TYR A C 1
ATOM 821 O O . TYR A 1 104 ? -22.637 7.188 6.564 1.00 54.97 104 TYR A O 1
ATOM 829 N N . LEU A 1 105 ? -21.676 5.234 7.092 1.00 53.44 105 LEU A N 1
ATOM 830 C CA . LEU A 1 105 ? -22.391 4.473 6.065 1.00 53.44 105 LEU A CA 1
ATOM 831 C C . LEU A 1 105 ? -23.862 4.252 6.399 1.00 53.44 105 LEU A C 1
ATOM 833 O O . LEU A 1 105 ? -24.682 4.294 5.485 1.00 53.44 105 LEU A O 1
ATOM 837 N N . ALA A 1 106 ? -24.219 4.080 7.676 1.00 53.09 106 ALA A N 1
ATOM 838 C CA . ALA A 1 106 ? -25.625 4.041 8.077 1.00 53.09 106 ALA A CA 1
ATOM 839 C C . ALA A 1 106 ? -26.345 5.327 7.629 1.00 53.09 106 ALA A C 1
ATOM 841 O O . ALA A 1 106 ? -27.435 5.260 7.061 1.00 53.09 106 ALA A O 1
ATOM 842 N N . THR A 1 107 ? -25.682 6.481 7.768 1.00 54.69 107 THR A N 1
ATOM 843 C CA . THR A 1 107 ? -26.201 7.778 7.318 1.00 54.69 107 THR A CA 1
ATOM 844 C C . THR A 1 107 ? -26.253 7.900 5.792 1.00 54.69 107 THR A C 1
ATOM 846 O O . THR A 1 107 ? -27.282 8.312 5.264 1.00 54.69 107 THR A O 1
ATOM 849 N N . MET A 1 108 ? -25.206 7.505 5.051 1.00 57.56 108 MET A N 1
ATOM 850 C CA . MET A 1 108 ? -25.211 7.569 3.575 1.00 57.56 108 MET A CA 1
ATOM 851 C C . MET A 1 108 ? -26.216 6.610 2.916 1.00 57.56 108 MET A C 1
ATOM 853 O O . MET A 1 108 ? -26.838 6.960 1.911 1.00 57.56 108 MET A O 1
ATOM 857 N N . PHE A 1 109 ? -26.391 5.396 3.446 1.00 58.09 109 PHE A N 1
ATOM 858 C CA . PHE A 1 109 ? -27.396 4.465 2.925 1.00 58.09 109 PHE A CA 1
ATOM 859 C C . PHE A 1 109 ? -28.821 4.914 3.276 1.00 58.09 109 PHE A C 1
ATOM 861 O O . PHE A 1 109 ? -29.724 4.744 2.454 1.00 58.09 109 PHE A O 1
ATOM 868 N N . ALA A 1 110 ? -29.027 5.544 4.438 1.00 54.53 110 ALA A N 1
ATOM 869 C CA . ALA A 1 110 ? -30.303 6.172 4.779 1.00 54.53 110 ALA A CA 1
ATOM 870 C C . ALA A 1 110 ? -30.634 7.345 3.837 1.00 54.53 110 ALA A C 1
ATOM 872 O O . ALA A 1 110 ? -31.756 7.434 3.337 1.00 54.53 110 ALA A O 1
ATOM 873 N N . THR A 1 111 ? -29.663 8.203 3.512 1.00 51.78 111 THR A N 1
ATOM 874 C CA . THR A 1 111 ? -29.888 9.365 2.634 1.00 51.78 111 THR A CA 1
ATOM 875 C C . THR A 1 111 ? -30.017 8.999 1.157 1.00 51.78 111 THR A C 1
ATOM 877 O O . THR A 1 111 ? -30.846 9.585 0.467 1.00 51.78 111 THR A O 1
ATOM 880 N N . ARG A 1 112 ? -29.327 7.962 0.657 1.00 52.47 112 ARG A N 1
ATOM 881 C CA . ARG A 1 112 ? -29.565 7.446 -0.710 1.00 52.47 112 ARG A CA 1
ATOM 882 C C . ARG A 1 112 ? -30.964 6.845 -0.904 1.00 52.47 112 ARG A C 1
ATOM 884 O O . ARG A 1 112 ? -31.434 6.776 -2.037 1.00 52.47 112 ARG A O 1
ATOM 891 N N . ARG A 1 113 ? -31.654 6.440 0.171 1.00 49.56 113 ARG A N 1
ATOM 892 C CA . ARG A 1 113 ? -33.067 6.019 0.121 1.00 49.56 113 ARG A CA 1
ATOM 893 C C . ARG A 1 113 ? -34.034 7.212 0.084 1.00 49.56 113 ARG A C 1
ATOM 895 O O . ARG A 1 113 ? -35.121 7.073 -0.464 1.00 49.56 113 ARG A O 1
ATOM 902 N N . LEU A 1 114 ? -33.618 8.366 0.613 1.00 49.91 114 LEU A N 1
ATOM 903 C CA . LEU A 1 114 ? -34.376 9.626 0.632 1.00 49.91 114 LEU A CA 1
ATOM 904 C C . LEU A 1 114 ? -34.178 10.485 -0.629 1.00 49.91 114 LEU A C 1
ATOM 906 O O . LEU A 1 114 ? -34.988 11.364 -0.891 1.00 49.91 114 LEU A O 1
ATOM 910 N N . LEU A 1 115 ? -33.135 10.223 -1.423 1.00 47.88 115 LEU A N 1
ATOM 911 C CA . LEU A 1 115 ? -32.829 10.943 -2.668 1.00 47.88 115 LEU A CA 1
ATOM 912 C C . LEU A 1 115 ? -33.297 10.213 -3.940 1.00 47.88 115 LEU A C 1
ATOM 914 O O . LEU A 1 115 ? -32.791 10.485 -5.028 1.00 47.88 115 LEU A O 1
ATOM 918 N N . ARG A 1 116 ? -34.262 9.287 -3.842 1.00 44.56 116 ARG A N 1
ATOM 919 C CA . ARG A 1 116 ? -34.992 8.869 -5.048 1.00 44.56 116 ARG A CA 1
ATOM 920 C C . ARG A 1 116 ? -35.913 10.021 -5.466 1.00 44.56 116 ARG A C 1
ATOM 922 O O . ARG A 1 116 ? -36.677 10.477 -4.615 1.00 44.56 116 ARG A O 1
ATOM 929 N N . PRO A 1 117 ? -35.875 10.487 -6.727 1.00 50.88 117 PRO A N 1
ATOM 930 C CA . PRO A 1 117 ? -36.904 11.393 -7.205 1.00 50.88 117 PRO A CA 1
ATOM 931 C C . PRO A 1 117 ? -38.257 10.695 -7.058 1.00 50.88 117 PRO A C 1
ATOM 933 O O . PRO A 1 117 ? -38.390 9.514 -7.383 1.00 50.88 117 PRO A O 1
ATOM 936 N N . MET A 1 118 ? -39.241 11.416 -6.526 1.00 49.91 118 MET A N 1
ATOM 937 C CA . MET A 1 118 ? -40.635 11.000 -6.613 1.00 49.91 118 MET A CA 1
ATOM 938 C C . MET A 1 118 ? -41.055 11.092 -8.081 1.00 49.91 118 MET A C 1
ATOM 940 O O . MET A 1 118 ? -41.414 12.169 -8.549 1.00 49.91 118 MET A O 1
ATOM 944 N N . THR A 1 119 ? -40.966 9.976 -8.795 1.00 54.62 119 THR A N 1
ATOM 945 C CA . THR A 1 119 ? -41.613 9.743 -10.092 1.00 54.62 119 THR A CA 1
ATOM 946 C C . THR A 1 119 ? -42.056 8.297 -10.157 1.00 54.62 119 THR A C 1
ATOM 948 O O . THR A 1 119 ? -41.182 7.433 -9.899 1.00 54.62 119 THR A O 1
#

Foldseek 3Di:
DDPVVVCCVVPNDDDDDDDDDDDQPLVVCVVVVNQAAAEEEADDVDDQLVSVVVCVVSVRHYFKYKTFQQVVDCSSVVSCVVSQWDFPDDDPRITIIGRDDPPPVVVVVVVVVVPDPPD

Secondary structure (DSSP, 8-state):
--HHHHHHHHH-------------HHHHHHHTT--EEEEEEE--SS-HHHHHHHHHHTT-EEEEEEEE-TT--HHHHHHHHHTTEEEEEEETTEEEEEE--HHHHHHHHHHHHH-S---

Sequence (119 aa):
MGDIDRLIDEFGGSKTLISVPGARLRELLSENNISKVDFLSLDIEGGELDVIKTILEDGIDVQLCTIENRDRNSSLWRLMRKHGYHLIAKVASDEVYFRSARSYLATMFATRRLLRPMT